Protein AF-A0A9E5KMD1-F1 (afdb_monomer_lite)

Foldseek 3Di:
DPVPDDDQVVVVVVCVVVQWAPKDKDWALVVVVVVVVVVDVVLVVVQVPDPPPDHPSVPDTDIDIDTHHDD

Secondary structure (DSSP, 8-state):
--TT---HHHHHHHHHHTTEEEEEEEEETHHHHHHHHTT-HHHHHHHHTSPTT--GGGT--EEEEEEEE--

pLDDT: mean 89.68, std 8.33, range [65.44, 98.0]

Structure (mmCIF, N/CA/C/O backbone):
data_AF-A0A9E5KMD1-F1
#
_entry.id   AF-A0A9E5KMD1-F1
#
loop_
_atom_site.group_PDB
_atom_site.id
_atom_site.type_symbol
_atom_site.label_atom_id
_atom_site.label_alt_id
_atom_site.label_comp_id
_atom_site.label_asym_id
_atom_site.label_entity_id
_atom_site.label_seq_id
_atom_site.pdbx_PDB_ins_code
_atom_site.Cartn_x
_atom_site.Cartn_y
_atom_site.Cartn_z
_atom_site.occupancy
_atom_site.B_iso_or_equiv
_atom_site.auth_seq_id
_atom_site.auth_comp_id
_atom_site.auth_asym_id
_atom_site.auth_atom_id
_atom_site.pdbx_PDB_model_num
ATOM 1 N N . CYS A 1 1 ? 10.856 -1.558 5.027 1.00 73.06 1 CYS A N 1
ATOM 2 C CA . CYS A 1 1 ? 10.936 -3.017 4.794 1.00 73.06 1 CYS A CA 1
ATOM 3 C C . CYS A 1 1 ? 9.720 -3.415 3.963 1.00 73.06 1 CYS A C 1
ATOM 5 O O . CYS A 1 1 ? 8.623 -3.106 4.400 1.00 73.06 1 CYS A O 1
ATOM 7 N N . VAL A 1 2 ? 9.900 -4.022 2.782 1.00 81.12 2 VAL A N 1
ATOM 8 C CA . VAL A 1 2 ? 8.784 -4.423 1.891 1.00 81.12 2 VAL A CA 1
ATOM 9 C C . VAL A 1 2 ? 8.319 -5.858 2.169 1.00 81.12 2 VAL A C 1
ATOM 11 O O . VAL A 1 2 ? 7.145 -6.162 2.031 1.00 81.12 2 VAL A O 1
ATOM 14 N N . ALA A 1 3 ? 9.215 -6.735 2.630 1.00 82.94 3 ALA A N 1
ATOM 15 C CA . ALA A 1 3 ? 8.935 -8.163 2.807 1.00 82.94 3 ALA A CA 1
ATOM 16 C C . ALA A 1 3 ? 7.817 -8.487 3.822 1.00 82.94 3 ALA A C 1
ATOM 18 O O . ALA A 1 3 ? 7.258 -9.574 3.770 1.00 82.94 3 ALA A O 1
ATOM 19 N N . GLY A 1 4 ? 7.506 -7.568 4.742 1.00 86.00 4 GLY A N 1
ATOM 20 C CA . GLY A 1 4 ? 6.415 -7.708 5.713 1.00 86.00 4 GLY A CA 1
ATOM 21 C C . GLY A 1 4 ? 5.182 -6.861 5.397 1.00 86.00 4 GLY A C 1
ATOM 22 O O . GLY A 1 4 ? 4.360 -6.656 6.285 1.00 86.00 4 GLY A O 1
ATOM 23 N N . ALA A 1 5 ? 5.087 -6.295 4.191 1.00 91.81 5 ALA A N 1
ATOM 24 C CA . ALA A 1 5 ? 3.942 -5.481 3.806 1.00 91.81 5 ALA A CA 1
ATOM 25 C C . ALA A 1 5 ? 2.684 -6.349 3.640 1.00 91.81 5 ALA A C 1
ATOM 27 O O . ALA A 1 5 ? 2.741 -7.449 3.094 1.00 91.81 5 ALA A O 1
ATOM 28 N N . VAL A 1 6 ? 1.551 -5.816 4.093 1.00 94.94 6 VAL A N 1
ATOM 29 C CA . VAL A 1 6 ? 0.211 -6.397 3.936 1.00 94.94 6 VAL A CA 1
ATOM 30 C C . VAL A 1 6 ? -0.683 -5.420 3.175 1.00 94.94 6 VAL A C 1
ATOM 32 O O . VAL A 1 6 ? -0.286 -4.283 2.905 1.00 94.94 6 VAL A O 1
ATOM 35 N N . LEU A 1 7 ? -1.901 -5.840 2.829 1.00 96.12 7 LEU A N 1
ATOM 36 C CA . LEU A 1 7 ? -2.870 -4.940 2.206 1.00 96.12 7 LEU A CA 1
ATOM 37 C C . LEU A 1 7 ? -3.268 -3.815 3.173 1.00 96.12 7 LEU A C 1
ATOM 39 O O . LEU A 1 7 ? -3.421 -4.037 4.373 1.00 96.12 7 LEU A O 1
ATOM 43 N N . VAL A 1 8 ? -3.525 -2.619 2.636 1.00 96.12 8 VAL A N 1
ATOM 44 C CA . VAL A 1 8 ? -3.979 -1.456 3.425 1.00 96.12 8 VAL A CA 1
ATOM 45 C C . VAL A 1 8 ? -5.229 -1.792 4.248 1.00 96.12 8 VAL A C 1
ATOM 47 O O . VAL A 1 8 ? -5.317 -1.455 5.428 1.00 96.12 8 VAL A O 1
ATOM 50 N N . GLU A 1 9 ? -6.170 -2.531 3.661 1.00 96.81 9 GLU A N 1
ATOM 51 C CA . GLU A 1 9 ? -7.386 -2.956 4.362 1.00 96.81 9 GLU A CA 1
ATOM 52 C C . GLU A 1 9 ? -7.137 -4.053 5.404 1.00 96.81 9 GLU A C 1
ATOM 54 O O . GLU A 1 9 ? -7.866 -4.143 6.390 1.00 96.81 9 GLU A O 1
ATOM 59 N N . GLU A 1 10 ? -6.075 -4.846 5.264 1.00 97.38 10 GLU A N 1
ATOM 60 C CA . GLU A 1 10 ? -5.679 -5.786 6.312 1.00 97.38 10 GLU A CA 1
ATOM 61 C C . GLU A 1 10 ? -5.118 -5.037 7.526 1.00 97.38 10 GLU A C 1
ATOM 63 O O . GLU A 1 10 ? -5.490 -5.339 8.660 1.00 97.38 10 GLU A O 1
ATOM 68 N N . SER A 1 11 ? -4.325 -3.982 7.305 1.00 96.44 11 SER A N 1
ATOM 69 C CA . SER A 1 11 ? -3.913 -3.073 8.384 1.00 96.44 11 SER A CA 1
ATOM 70 C C . SER A 1 11 ? -5.118 -2.419 9.075 1.00 96.44 11 SER A C 1
ATOM 72 O O . SER A 1 11 ? -5.139 -2.317 10.305 1.00 96.44 11 SER A O 1
ATOM 74 N N . ARG A 1 12 ? -6.167 -2.044 8.321 1.00 97.44 12 ARG A N 1
ATOM 75 C CA . ARG A 1 12 ? -7.436 -1.568 8.902 1.00 97.44 12 ARG A CA 1
ATOM 76 C C . ARG A 1 12 ? -8.070 -2.626 9.798 1.00 97.44 12 ARG A C 1
ATOM 78 O O . ARG A 1 12 ? -8.435 -2.326 10.934 1.00 97.44 12 ARG A O 1
ATOM 8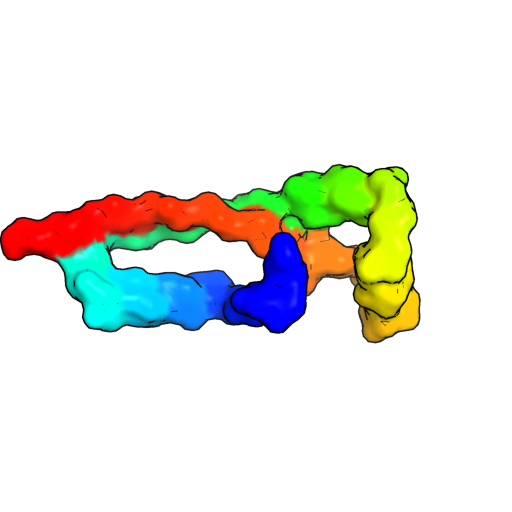5 N N . ALA A 1 13 ? -8.214 -3.848 9.289 1.00 97.88 13 ALA A N 1
ATOM 86 C CA . ALA A 1 13 ? -8.842 -4.945 10.015 1.00 97.88 13 ALA A CA 1
ATOM 87 C C . ALA A 1 13 ? -8.088 -5.265 11.313 1.00 97.88 13 ALA A C 1
ATOM 89 O O . ALA A 1 13 ? -8.713 -5.450 12.356 1.00 97.88 13 ALA A O 1
ATOM 90 N N . GLN A 1 14 ? -6.754 -5.249 11.278 1.00 96.69 14 GLN A N 1
ATOM 91 C CA . GLN A 1 14 ? -5.906 -5.425 12.458 1.00 96.69 14 GLN A CA 1
ATOM 92 C C . GLN A 1 14 ? -6.121 -4.312 13.494 1.00 96.69 14 GLN A C 1
ATOM 94 O O . GLN A 1 14 ? -6.259 -4.604 14.682 1.00 96.69 14 GLN A O 1
ATOM 99 N N . ALA A 1 15 ? -6.208 -3.049 13.064 1.00 97.25 15 ALA A N 1
ATOM 100 C CA . ALA A 1 15 ? -6.487 -1.931 13.965 1.00 97.25 15 ALA A CA 1
ATOM 101 C C . ALA A 1 15 ? -7.879 -2.045 14.615 1.00 97.25 15 ALA A C 1
ATOM 103 O O . ALA A 1 15 ? -8.009 -1.853 15.825 1.00 97.25 15 ALA A O 1
ATOM 104 N N . VAL A 1 16 ? -8.903 -2.437 13.849 1.00 97.62 16 VAL A N 1
ATOM 105 C CA . VAL A 1 16 ? -10.250 -2.708 14.385 1.00 97.62 16 VAL A CA 1
ATOM 106 C C . VAL A 1 16 ? -10.224 -3.867 15.385 1.00 97.62 16 VAL A C 1
ATOM 108 O O . VAL A 1 16 ? -10.772 -3.743 16.479 1.00 97.62 16 VAL A O 1
ATOM 111 N N . ALA A 1 17 ? -9.558 -4.977 15.052 1.00 97.88 17 ALA A N 1
ATOM 112 C CA . ALA A 1 17 ? -9.440 -6.143 15.930 1.00 97.88 17 ALA A CA 1
ATOM 113 C C . ALA A 1 17 ? -8.698 -5.825 17.240 1.00 97.88 17 ALA A C 1
ATOM 115 O O . ALA A 1 17 ? -8.997 -6.408 18.281 1.00 97.88 17 ALA A O 1
ATOM 116 N N . ALA A 1 18 ? -7.775 -4.861 17.210 1.00 97.06 18 ALA A N 1
ATOM 117 C CA . ALA A 1 18 ? -7.096 -4.335 18.392 1.00 97.06 18 ALA A CA 1
ATOM 118 C C . ALA A 1 18 ? -7.970 -3.389 19.247 1.00 97.06 18 ALA A C 1
ATOM 120 O O . ALA A 1 18 ? -7.499 -2.866 20.258 1.00 97.06 18 ALA A O 1
ATOM 121 N N . GLY A 1 19 ? -9.227 -3.143 18.860 1.00 97.56 19 GLY A N 1
ATOM 122 C CA . GLY A 1 19 ? -10.138 -2.232 19.556 1.00 97.56 19 GLY A CA 1
ATOM 123 C C . GLY A 1 19 ? -9.831 -0.753 19.311 1.00 97.56 19 GLY A C 1
ATOM 124 O O . GLY A 1 19 ? -10.216 0.101 20.115 1.00 97.56 19 GLY A O 1
ATOM 125 N N . LEU A 1 20 ? -9.111 -0.432 18.231 1.00 97.88 20 LEU A N 1
ATOM 126 C CA . LEU A 1 20 ? -8.894 0.949 17.819 1.00 97.88 20 LEU A CA 1
ATOM 127 C C . LEU A 1 20 ? -10.094 1.464 17.017 1.00 97.88 20 LEU A C 1
ATOM 129 O O . LEU A 1 20 ? -10.776 0.731 16.304 1.00 97.88 20 LEU A O 1
ATOM 133 N N . THR A 1 21 ? -10.336 2.759 17.149 1.00 97.31 21 THR A N 1
ATOM 134 C CA . THR A 1 21 ? -11.443 3.504 16.540 1.00 97.31 21 THR A CA 1
ATOM 135 C C . THR A 1 21 ? -10.895 4.729 15.813 1.00 97.31 21 THR A C 1
ATOM 137 O O . THR A 1 21 ? -9.701 5.014 15.909 1.00 97.31 21 THR A O 1
ATOM 140 N N . ASP A 1 22 ? -11.735 5.434 15.051 1.00 97.00 22 ASP A N 1
ATOM 141 C CA . ASP A 1 22 ? -11.338 6.622 14.276 1.00 97.00 22 ASP A CA 1
ATOM 142 C C . ASP A 1 22 ? -10.105 6.384 13.380 1.00 97.00 22 ASP A C 1
ATOM 144 O O . ASP A 1 22 ? -9.180 7.194 13.334 1.00 97.00 22 ASP A O 1
ATOM 148 N N . ILE A 1 23 ? -10.070 5.232 12.698 1.00 97.81 23 ILE A N 1
ATOM 149 C CA . ILE A 1 23 ? -8.919 4.798 11.896 1.00 97.81 23 ILE A CA 1
ATOM 150 C C . ILE A 1 23 ? -8.869 5.572 10.575 1.00 97.81 23 ILE A C 1
ATOM 152 O O . ILE A 1 23 ? -9.711 5.374 9.689 1.00 97.81 23 ILE A O 1
ATOM 156 N N . VAL A 1 24 ? -7.827 6.386 10.418 1.00 98.00 24 VAL A N 1
ATOM 157 C CA . VAL A 1 24 ? -7.501 7.101 9.181 1.00 98.00 24 VAL A CA 1
ATOM 158 C C . VAL A 1 24 ? -6.250 6.485 8.573 1.00 98.00 24 VAL A C 1
ATOM 160 O O . VAL A 1 24 ? -5.218 6.376 9.236 1.00 98.00 24 VAL A O 1
ATOM 163 N N . LEU A 1 25 ? -6.363 6.094 7.306 1.00 97.69 25 LEU A N 1
ATOM 164 C CA . LEU A 1 25 ? -5.297 5.504 6.507 1.00 97.69 25 LEU A CA 1
ATOM 165 C C . LEU A 1 25 ? -4.961 6.456 5.366 1.00 97.69 25 LEU A C 1
ATOM 167 O O . LEU A 1 25 ? -5.833 6.764 4.553 1.00 97.69 25 LEU A O 1
ATOM 171 N N . THR A 1 26 ? -3.708 6.892 5.304 1.00 97.25 26 THR A N 1
ATOM 172 C CA . THR A 1 26 ? -3.215 7.815 4.282 1.00 97.25 26 THR A CA 1
ATOM 173 C C . THR A 1 26 ? -2.080 7.143 3.509 1.00 97.25 26 THR A C 1
ATOM 175 O O . THR A 1 26 ? -0.951 7.074 4.008 1.00 97.25 26 THR A O 1
ATOM 178 N N . PRO A 1 27 ? -2.361 6.624 2.300 1.00 95.62 27 PRO A N 1
ATOM 179 C CA . PRO A 1 27 ? -1.333 6.149 1.383 1.00 95.62 27 PRO A CA 1
ATOM 180 C C . PRO A 1 27 ? -0.398 7.290 0.968 1.00 95.62 27 PRO A C 1
ATOM 182 O O . PRO A 1 27 ? -0.858 8.386 0.652 1.00 95.62 27 PRO A O 1
ATOM 185 N N . LYS A 1 28 ? 0.905 7.016 0.959 1.00 94.12 28 LYS A N 1
ATOM 186 C CA . LYS A 1 28 ? 1.980 7.904 0.510 1.00 94.12 28 LYS A CA 1
ATOM 187 C C . LYS A 1 28 ? 2.888 7.185 -0.510 1.00 94.12 28 LYS A C 1
ATOM 189 O O . LYS A 1 28 ? 3.994 6.749 -0.151 1.00 94.12 28 LYS A O 1
ATOM 194 N N . PRO A 1 29 ? 2.428 6.976 -1.759 1.00 89.94 29 PRO A N 1
ATOM 195 C CA . PRO A 1 29 ? 3.189 6.271 -2.799 1.00 89.94 29 PRO A CA 1
ATOM 196 C C . PRO A 1 29 ? 4.458 7.020 -3.243 1.00 89.94 29 PRO A C 1
ATOM 198 O O . PRO A 1 29 ? 5.401 6.399 -3.741 1.00 89.94 29 PRO A O 1
ATOM 201 N N . GLU A 1 30 ? 4.530 8.332 -3.016 1.00 88.50 30 GLU A N 1
ATOM 202 C CA . GLU A 1 30 ? 5.682 9.183 -3.329 1.00 88.50 30 GLU A CA 1
ATOM 203 C C . GLU A 1 30 ? 6.956 8.764 -2.581 1.00 88.50 30 GLU A C 1
ATOM 205 O O . GLU A 1 30 ? 8.060 8.877 -3.114 1.00 88.50 30 GLU A O 1
ATOM 210 N N . TYR A 1 31 ? 6.814 8.194 -1.381 1.00 85.19 31 TYR A N 1
ATOM 211 C CA . TYR A 1 31 ? 7.953 7.665 -0.629 1.00 85.19 31 TYR A CA 1
ATOM 212 C C . TYR A 1 31 ? 8.559 6.429 -1.299 1.00 85.19 31 TYR A C 1
ATOM 214 O O . TYR A 1 31 ? 9.761 6.209 -1.197 1.00 85.19 31 TYR A O 1
ATOM 222 N N . ILE A 1 32 ? 7.750 5.636 -2.005 1.00 85.31 32 ILE A N 1
ATOM 223 C CA . ILE A 1 32 ? 8.219 4.467 -2.759 1.00 85.31 32 ILE A CA 1
ATOM 224 C C . ILE A 1 32 ? 8.899 4.901 -4.062 1.00 85.31 32 ILE A C 1
ATOM 226 O O . ILE A 1 32 ? 9.934 4.344 -4.435 1.00 85.31 32 ILE A O 1
ATOM 230 N N . ALA A 1 33 ? 8.378 5.949 -4.705 1.00 81.50 33 ALA A N 1
ATOM 231 C CA . ALA A 1 33 ? 8.982 6.518 -5.906 1.00 81.50 33 ALA A CA 1
ATOM 232 C C . ALA A 1 33 ? 10.400 7.038 -5.612 1.00 81.50 33 ALA A C 1
ATOM 234 O O . ALA A 1 33 ? 11.353 6.633 -6.276 1.00 81.50 33 ALA A O 1
ATOM 235 N N . ALA A 1 34 ? 10.565 7.819 -4.537 1.00 77.75 34 ALA A N 1
ATOM 236 C CA . ALA A 1 34 ? 11.865 8.362 -4.133 1.00 77.75 34 ALA A CA 1
ATOM 237 C C . ALA A 1 34 ? 12.913 7.278 -3.807 1.00 77.75 34 ALA A C 1
ATOM 239 O O . ALA A 1 34 ? 14.101 7.468 -4.054 1.00 77.75 34 ALA A O 1
ATOM 240 N N . MET A 1 35 ? 12.492 6.123 -3.275 1.00 73.31 35 MET A N 1
ATOM 241 C CA . MET A 1 35 ? 13.400 4.997 -3.010 1.00 73.31 35 MET A CA 1
ATOM 242 C C . MET A 1 35 ? 13.856 4.281 -4.287 1.00 73.31 35 MET A C 1
ATOM 244 O O . MET A 1 35 ? 14.948 3.712 -4.310 1.00 73.31 35 MET A O 1
ATOM 248 N N . THR A 1 36 ? 13.043 4.314 -5.345 1.00 66.81 36 THR A N 1
ATOM 249 C CA . THR A 1 36 ? 13.391 3.713 -6.640 1.00 66.81 36 THR A CA 1
ATOM 250 C C . THR A 1 36 ? 14.505 4.511 -7.326 1.00 66.81 36 THR A C 1
ATOM 252 O O . THR A 1 36 ? 15.427 3.916 -7.887 1.00 66.81 36 THR A O 1
ATOM 255 N N . ASP A 1 37 ? 14.503 5.839 -7.179 1.00 71.56 37 ASP A N 1
ATOM 256 C CA . ASP A 1 37 ? 15.562 6.720 -7.696 1.00 71.56 37 ASP A CA 1
ATOM 257 C C . ASP A 1 37 ? 16.929 6.465 -7.042 1.00 71.56 37 ASP A C 1
ATOM 259 O O . ASP A 1 37 ? 17.976 6.681 -7.655 1.00 71.56 37 ASP A O 1
ATOM 263 N N . TRP A 1 38 ? 16.944 5.966 -5.804 1.00 65.44 38 TRP A N 1
ATOM 264 C CA . TRP A 1 38 ? 18.176 5.669 -5.066 1.00 65.44 38 TRP A CA 1
ATOM 265 C C . TRP A 1 38 ? 18.828 4.337 -5.474 1.00 65.44 38 TRP A C 1
ATOM 267 O O . TRP A 1 38 ? 19.873 3.987 -4.928 1.00 65.44 38 TRP A O 1
ATOM 277 N N . GLN A 1 39 ? 18.250 3.619 -6.450 1.00 70.94 39 GLN A N 1
ATOM 278 C CA . GLN A 1 39 ? 18.772 2.363 -7.012 1.00 70.94 39 GLN A CA 1
ATOM 279 C C . GLN A 1 39 ? 19.111 1.304 -5.955 1.00 70.94 39 GLN A C 1
ATOM 281 O O . GLN A 1 39 ? 20.083 0.555 -6.080 1.00 70.94 39 GLN A O 1
ATOM 286 N N . ASP A 1 40 ? 18.296 1.218 -4.905 1.00 79.06 40 ASP A N 1
ATOM 287 C CA . ASP A 1 40 ? 18.460 0.177 -3.900 1.00 79.06 40 ASP A CA 1
ATOM 288 C C . ASP A 1 40 ? 18.374 -1.224 -4.563 1.00 79.06 40 ASP A C 1
ATOM 290 O O . ASP A 1 40 ? 17.416 -1.501 -5.299 1.00 79.06 40 ASP A O 1
ATOM 294 N N . PRO A 1 41 ? 19.343 -2.135 -4.327 1.00 82.06 41 PRO A N 1
ATOM 295 C CA . PRO A 1 41 ? 19.394 -3.435 -5.002 1.00 82.06 41 PRO A CA 1
ATOM 296 C C . PRO A 1 41 ? 18.153 -4.313 -4.806 1.00 82.06 41 PRO A C 1
ATOM 298 O O . PRO A 1 41 ? 17.852 -5.145 -5.668 1.00 82.06 41 PRO A O 1
ATOM 301 N N . LEU A 1 42 ? 17.435 -4.169 -3.686 1.00 82.12 42 LEU A N 1
ATOM 302 C CA . LEU A 1 42 ? 16.174 -4.874 -3.464 1.00 82.12 42 LEU A CA 1
ATOM 303 C C . LEU A 1 42 ? 15.086 -4.312 -4.383 1.00 82.12 42 LEU A C 1
ATOM 305 O O . LEU A 1 42 ? 14.385 -5.085 -5.037 1.00 82.12 42 LEU A O 1
ATOM 309 N N . TYR A 1 43 ? 14.973 -2.986 -4.470 1.00 79.56 43 TYR A N 1
ATOM 310 C CA . TYR A 1 43 ? 13.986 -2.326 -5.324 1.00 79.56 43 TYR A CA 1
ATOM 311 C C . TYR A 1 43 ? 14.219 -2.610 -6.806 1.00 79.56 43 TYR A C 1
ATO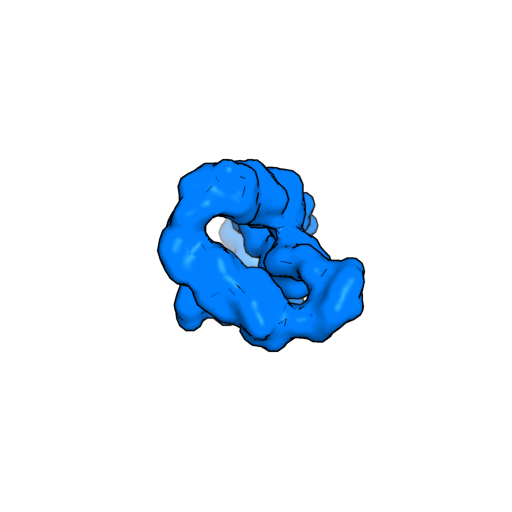M 313 O O . TYR A 1 43 ? 13.256 -2.883 -7.517 1.00 79.56 43 TYR A O 1
ATOM 321 N N . LEU A 1 44 ? 15.472 -2.667 -7.263 1.00 83.44 44 LEU A N 1
ATOM 322 C CA . LEU A 1 44 ? 15.788 -3.047 -8.645 1.00 83.44 44 LEU A CA 1
ATOM 323 C C . LEU A 1 44 ? 15.284 -4.455 -8.997 1.00 83.44 44 LEU A C 1
ATOM 325 O O . LEU A 1 44 ? 14.741 -4.670 -10.080 1.00 83.44 44 LEU A O 1
ATOM 329 N N . LYS A 1 45 ? 15.413 -5.417 -8.073 1.00 87.38 45 LYS A N 1
ATOM 330 C CA . LYS A 1 45 ? 14.880 -6.776 -8.268 1.00 87.38 45 LYS A CA 1
ATOM 331 C C . LYS A 1 45 ? 13.355 -6.801 -8.295 1.00 87.38 45 LYS A C 1
ATOM 333 O O . LYS A 1 45 ? 12.788 -7.561 -9.072 1.00 87.38 45 LYS A O 1
ATOM 338 N N . ILE A 1 46 ? 12.709 -5.985 -7.461 1.00 85.56 46 ILE A N 1
ATOM 339 C CA . ILE A 1 46 ? 11.249 -5.841 -7.461 1.00 85.56 46 ILE A CA 1
ATOM 340 C C . ILE A 1 46 ? 10.797 -5.276 -8.808 1.00 85.56 46 ILE A C 1
ATOM 342 O O . ILE A 1 46 ? 9.983 -5.909 -9.466 1.00 85.56 46 ILE A O 1
ATOM 346 N N . VAL A 1 47 ? 11.379 -4.157 -9.256 1.00 85.75 47 VAL A N 1
ATOM 347 C CA . VAL A 1 47 ? 11.076 -3.520 -10.551 1.00 85.75 47 VAL A CA 1
ATOM 348 C C . VAL A 1 47 ? 11.213 -4.512 -11.706 1.00 85.75 47 VAL A C 1
ATOM 350 O O . VAL A 1 47 ? 10.326 -4.591 -12.549 1.00 85.75 47 VAL A O 1
ATOM 353 N N . ALA A 1 48 ? 12.283 -5.312 -11.723 1.00 88.75 48 ALA A N 1
ATOM 354 C CA . ALA A 1 48 ? 12.518 -6.306 -12.771 1.00 88.75 48 ALA A CA 1
ATOM 355 C C . ALA A 1 48 ? 11.456 -7.424 -12.830 1.00 88.75 48 ALA A C 1
ATOM 357 O O . ALA A 1 48 ? 11.339 -8.095 -13.853 1.00 88.75 48 ALA A O 1
ATOM 358 N N . ALA A 1 49 ? 10.703 -7.641 -11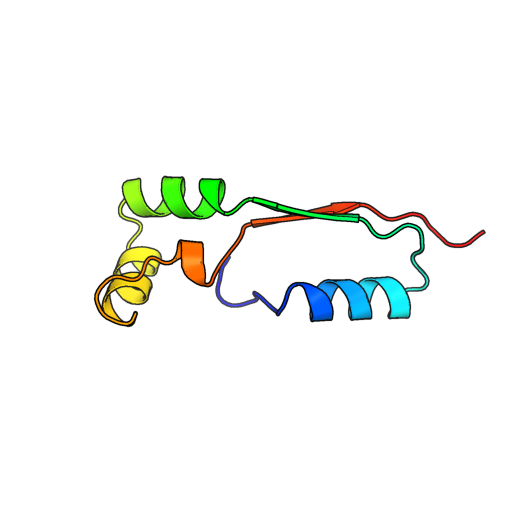.749 1.00 90.31 49 ALA A N 1
ATOM 359 C CA . ALA A 1 49 ? 9.634 -8.633 -11.673 1.00 90.31 49 ALA A CA 1
ATOM 360 C C . ALA A 1 49 ? 8.237 -8.051 -11.956 1.00 90.31 49 ALA A C 1
ATOM 362 O O . ALA A 1 49 ? 7.265 -8.808 -11.997 1.00 90.31 49 ALA A O 1
ATOM 363 N N . LEU A 1 50 ? 8.116 -6.730 -12.129 1.00 90.19 50 LEU A N 1
ATOM 364 C CA . LEU A 1 50 ? 6.831 -6.081 -12.369 1.00 90.19 50 LEU A CA 1
ATOM 365 C C . LEU A 1 50 ? 6.401 -6.173 -13.841 1.00 90.19 50 LEU A C 1
ATOM 367 O O . LEU A 1 50 ? 7.242 -6.248 -14.742 1.00 90.19 50 LEU A O 1
ATOM 371 N N . PRO A 1 51 ? 5.084 -6.132 -14.114 1.00 93.44 51 PRO A N 1
ATOM 372 C CA . PRO A 1 51 ? 4.570 -6.006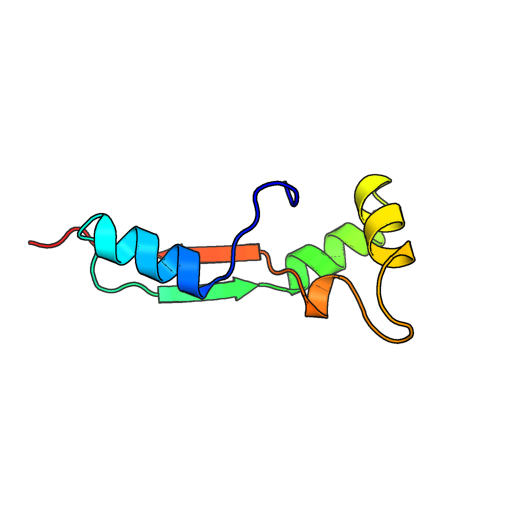 -15.470 1.00 93.44 51 PRO A CA 1
ATOM 373 C C . PRO A 1 51 ? 5.147 -4.785 -16.198 1.00 93.44 51 PRO A C 1
ATOM 375 O O . PRO A 1 51 ? 5.358 -3.722 -15.608 1.00 93.44 51 PRO A O 1
ATOM 378 N N . ALA A 1 52 ? 5.350 -4.915 -17.509 1.00 90.38 52 ALA A N 1
ATOM 379 C CA . ALA A 1 52 ? 5.831 -3.812 -18.332 1.00 90.38 52 ALA A CA 1
ATOM 380 C C . ALA A 1 52 ? 4.907 -2.585 -18.223 1.00 90.38 52 ALA A C 1
ATOM 382 O O . ALA A 1 52 ? 3.684 -2.712 -18.265 1.00 90.38 52 ALA A O 1
ATOM 383 N N . GLY A 1 53 ? 5.504 -1.396 -18.105 1.00 88.88 53 GLY A N 1
ATOM 384 C CA . GLY A 1 53 ? 4.771 -0.132 -17.981 1.00 88.88 53 GLY A CA 1
ATOM 385 C C . GLY A 1 53 ? 4.237 0.173 -16.579 1.00 88.88 53 GLY A C 1
ATOM 386 O O . GLY A 1 53 ? 3.549 1.176 -16.421 1.00 88.88 53 GLY A O 1
ATOM 387 N N . THR A 1 54 ? 4.556 -0.653 -15.579 1.00 91.56 54 THR A N 1
ATOM 388 C CA . THR A 1 54 ? 4.201 -0.403 -14.175 1.00 91.56 54 THR A CA 1
ATOM 389 C C . THR A 1 54 ? 5.429 -0.072 -13.335 1.00 91.56 54 THR A C 1
ATOM 391 O O . THR A 1 54 ? 6.571 -0.339 -13.719 1.00 91.56 54 THR A O 1
ATOM 394 N N . THR A 1 55 ? 5.188 0.526 -12.178 1.00 89.31 55 THR A N 1
ATOM 395 C CA . THR A 1 55 ? 6.188 0.950 -11.205 1.00 89.31 55 THR A CA 1
ATOM 396 C C . THR A 1 55 ? 5.890 0.332 -9.837 1.00 89.31 55 THR A C 1
ATOM 398 O O . THR A 1 55 ? 4.746 -0.026 -9.552 1.00 89.31 55 THR A O 1
ATOM 401 N N . PRO A 1 56 ? 6.880 0.223 -8.934 1.00 89.31 56 PRO A N 1
ATOM 402 C CA . PRO A 1 56 ? 6.629 -0.259 -7.576 1.00 89.31 56 PRO A CA 1
ATOM 403 C C . PRO A 1 56 ? 5.564 0.553 -6.831 1.00 89.31 56 PRO A C 1
ATOM 405 O O . PRO A 1 56 ? 4.798 -0.022 -6.063 1.00 89.31 56 PRO A O 1
ATOM 408 N N . SER A 1 57 ? 5.480 1.862 -7.087 1.00 89.75 57 SER A N 1
ATOM 409 C CA . SER A 1 57 ? 4.485 2.761 -6.489 1.00 89.75 57 SER A CA 1
ATOM 410 C C . SER A 1 57 ? 3.041 2.450 -6.894 1.00 89.75 57 SER A C 1
ATOM 412 O O . SER A 1 57 ? 2.126 2.873 -6.192 1.00 89.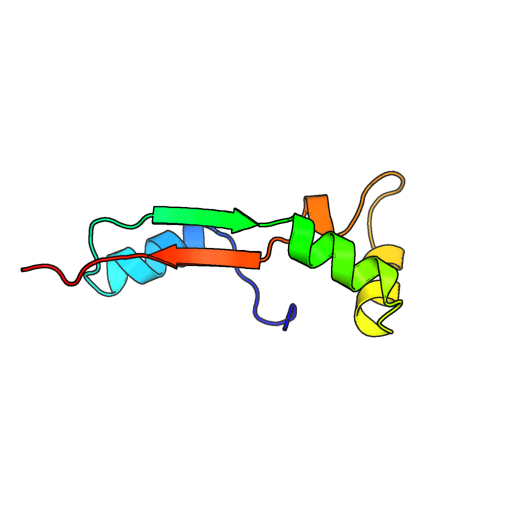75 57 SER A O 1
ATOM 414 N N . ASP A 1 58 ? 2.822 1.692 -7.974 1.00 91.00 58 ASP A N 1
ATOM 415 C CA . ASP A 1 58 ? 1.483 1.244 -8.379 1.00 91.00 58 ASP A CA 1
ATOM 416 C C . ASP A 1 58 ? 0.950 0.107 -7.488 1.00 91.00 58 ASP A C 1
ATOM 418 O O . ASP A 1 58 ? -0.256 -0.133 -7.435 1.00 91.00 58 ASP A O 1
ATOM 422 N N . PHE A 1 59 ? 1.837 -0.590 -6.769 1.00 91.56 59 PHE A N 1
ATOM 423 C CA . PHE A 1 59 ? 1.495 -1.760 -5.949 1.00 91.56 59 PHE A CA 1
ATOM 424 C C . PHE A 1 59 ? 1.834 -1.586 -4.468 1.00 91.56 59 PHE A C 1
ATOM 426 O O . PHE A 1 59 ? 1.245 -2.245 -3.612 1.00 91.56 59 PHE A O 1
ATOM 433 N N . ILE A 1 60 ? 2.810 -0.735 -4.158 1.00 91.31 60 ILE A N 1
ATOM 434 C CA . ILE A 1 60 ? 3.363 -0.556 -2.820 1.00 91.31 60 ILE A CA 1
ATOM 435 C C . ILE A 1 60 ? 3.243 0.918 -2.451 1.00 91.31 60 ILE A C 1
ATOM 437 O O . ILE A 1 60 ? 3.586 1.807 -3.226 1.00 91.31 60 ILE A O 1
ATOM 441 N N . THR A 1 61 ? 2.815 1.177 -1.220 1.00 92.69 61 THR A N 1
ATOM 442 C CA . THR A 1 61 ? 2.778 2.515 -0.637 1.00 92.69 61 THR A CA 1
ATOM 443 C C . THR A 1 61 ? 3.403 2.488 0.747 1.00 92.69 61 THR A C 1
ATOM 445 O O . THR A 1 61 ? 3.272 1.506 1.480 1.00 92.69 61 THR A O 1
ATOM 448 N N . SER A 1 62 ? 4.031 3.591 1.148 1.00 92.62 62 SER A N 1
ATOM 449 C CA . SER A 1 62 ? 4.167 3.853 2.578 1.00 92.62 62 SER A CA 1
ATOM 450 C C . SER A 1 62 ? 2.777 4.178 3.124 1.00 92.62 62 SER A C 1
ATOM 452 O O . SER A 1 62 ? 1.996 4.853 2.449 1.00 92.62 62 SER A O 1
ATOM 454 N N . LEU A 1 63 ? 2.430 3.662 4.298 1.00 95.44 63 LEU A N 1
ATOM 455 C CA . LEU A 1 63 ? 1.118 3.874 4.899 1.00 95.44 63 LEU A CA 1
ATOM 456 C C . LEU A 1 63 ? 1.282 4.663 6.191 1.00 95.44 63 LEU A C 1
ATOM 458 O O . LEU A 1 63 ? 1.919 4.196 7.133 1.00 95.44 63 LEU A O 1
ATOM 462 N N . ASP A 1 64 ? 0.693 5.852 6.229 1.00 96.19 64 ASP A N 1
ATOM 463 C CA . ASP A 1 64 ? 0.517 6.605 7.464 1.00 96.19 64 ASP A CA 1
ATOM 464 C C . ASP A 1 64 ? -0.843 6.235 8.066 1.00 96.19 64 ASP A C 1
ATOM 466 O O . ASP A 1 64 ? -1.869 6.298 7.383 1.00 96.19 64 ASP A O 1
ATOM 470 N N . MET A 1 65 ? -0.847 5.793 9.323 1.00 96.25 65 MET A N 1
ATOM 471 C CA . MET A 1 65 ? -2.047 5.343 10.021 1.00 96.25 65 MET A CA 1
ATOM 472 C C . MET A 1 65 ? -2.179 6.064 11.354 1.00 96.25 65 MET A C 1
ATOM 474 O O . MET A 1 65 ? -1.282 6.023 12.196 1.00 96.25 65 MET A O 1
ATOM 478 N N . THR A 1 66 ? -3.353 6.647 11.576 1.00 97.69 66 THR A N 1
ATOM 479 C CA . THR A 1 66 ? -3.742 7.214 12.871 1.00 97.69 66 THR A CA 1
ATOM 480 C C . THR A 1 66 ? -5.024 6.556 13.352 1.00 97.69 66 THR A C 1
ATOM 482 O O . THR A 1 66 ? -5.880 6.184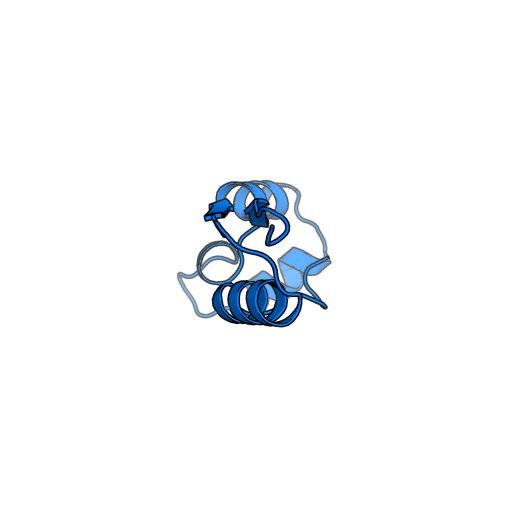 12.552 1.00 97.69 66 THR A O 1
ATOM 485 N N . ALA A 1 67 ? -5.137 6.370 14.664 1.00 97.56 67 ALA A N 1
ATOM 486 C CA . ALA A 1 67 ? -6.309 5.784 15.296 1.00 97.56 67 ALA A CA 1
ATOM 487 C C . ALA A 1 67 ? -6.387 6.214 16.767 1.00 97.56 67 ALA A C 1
ATOM 489 O O . ALA A 1 67 ? -5.410 6.705 17.343 1.00 97.56 67 ALA A O 1
ATOM 490 N N . ARG A 1 68 ? -7.546 6.009 17.391 1.00 97.50 68 ARG A N 1
ATOM 491 C CA . ARG A 1 68 ? -7.799 6.291 18.807 1.00 97.50 68 ARG A CA 1
ATOM 492 C C . ARG A 1 68 ? -8.139 5.016 19.563 1.00 97.50 68 ARG A C 1
ATOM 494 O O . ARG A 1 68 ? -8.794 4.119 19.039 1.00 97.50 68 ARG A O 1
ATOM 501 N N . LYS A 1 69 ? -7.735 4.953 20.830 1.00 95.31 69 LYS A N 1
ATOM 502 C CA . LYS A 1 69 ? -8.191 3.901 21.741 1.00 95.31 69 LYS A CA 1
ATOM 503 C C . LYS A 1 69 ? -9.697 4.062 21.967 1.00 95.31 69 LYS A C 1
ATOM 505 O O . LYS A 1 69 ? -10.131 5.173 22.280 1.00 95.31 69 LYS A O 1
ATOM 510 N N . ALA A 1 70 ? -10.463 2.979 21.822 1.00 87.25 70 ALA A N 1
ATOM 511 C CA . ALA A 1 70 ? -11.868 2.975 22.218 1.00 87.25 70 ALA A CA 1
ATOM 512 C C . ALA A 1 70 ? -11.999 3.391 23.695 1.00 87.25 70 ALA A C 1
ATOM 514 O O . ALA A 1 70 ? -11.153 3.037 24.524 1.00 87.25 70 ALA A O 1
ATOM 515 N N . ARG A 1 71 ? -13.013 4.206 23.990 1.00 76.81 71 ARG A N 1
ATOM 516 C CA . ARG A 1 71 ? -13.240 4.779 25.320 1.00 76.81 71 ARG A CA 1
ATOM 517 C C . ARG A 1 71 ? -13.784 3.751 26.303 1.00 76.81 71 ARG A C 1
ATOM 519 O O . ARG A 1 71 ? -14.593 2.907 25.866 1.00 76.81 71 ARG A O 1
#

Sequence (71 aa):
CVAGAVLVEESRAQAVAAGLTDIVLTPKPEYIAAMTDWQDPLYLKIVAALPAGTTPSDFITSLDMTARKAR

Radius of gyration: 14.75 Å; chains: 1; bounding box: 33×18×44 Å